Protein AF-T1A9Z8-F1 (afdb_monomer)

InterPro domains:
  IPR001633 EAL domain [PF005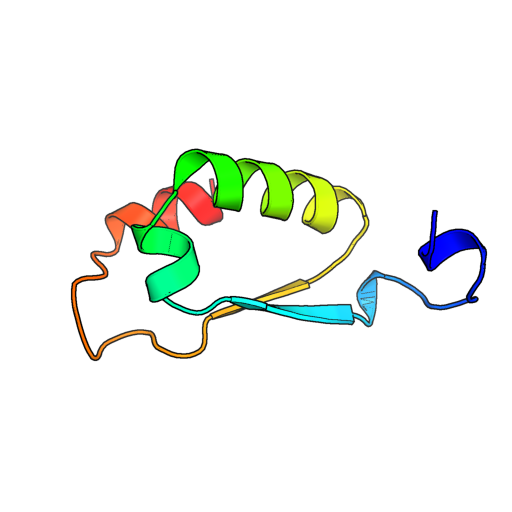63] (8-61)
  IPR001633 EAL domain [PS50883] (1-63)
  IPR035919 EAL domain superfamily [G3DSA:3.20.20.450] (1-62)
  IPR035919 EAL domain superfamily [SSF141868] (3-61)

Solvent-accessible surface area (backbone atoms only — not comparable to full-atom values): 3975 Å² total; per-residue (Å²): 106,75,65,76,79,39,101,54,67,40,68,78,40,72,46,79,45,51,60,68,62,37,75,76,39,50,70,61,44,46,53,54,50,53,60,41,41,77,61,44,35,40,77,47,65,78,65,87,80,84,62,97,77,53,71,70,63,54,53,66,70,76,102

Nearest PDB structures (foldseek):
  5xgb-assembly1_A-2  TM=8.967E-01  e=1.703E-03  Pseudomonas aeruginosa PAO1
  5xgd-assembly1_A  TM=8.962E-01  e=2.239E-03  Pseudomonas aeruginosa PAO1
  5xge-assembly1_A  TM=8.955E-01  e=2.091E-03  Pseudomonas aeruginosa PAO1
  5m1t-assembly1_A  TM=8.533E-01  e=1.591E-03  Pseudomonas aeruginosa PAO1
  8pps-assembly1_B  TM=9.133E-01  e=3.867E-03  Pseudomonas aeruginosa PAO1

Organism: NCBI:txid410659

Radius of gyration: 12.95 Å; Cα contacts (8 Å, |Δi|>4): 48; chains: 1; bounding box: 37×23×23 Å

Mean predicted aligned error: 9.05 Å

pLDDT: mean 74.12, std 14.2, range [48.72, 90.94]

Structure (mmCIF, N/CA/C/O backbone):
data_AF-T1A9Z8-F1
#
_entry.id   AF-T1A9Z8-F1
#
loop_
_atom_site.group_PDB
_atom_site.id
_atom_site.type_symbol
_atom_site.label_atom_id
_atom_site.label_alt_id
_atom_site.label_comp_id
_atom_site.label_asym_id
_atom_site.label_entity_id
_atom_site.label_seq_id
_atom_site.pdbx_PDB_ins_code
_atom_site.Cartn_x
_atom_site.Cartn_y
_atom_site.Cartn_z
_atom_site.occupancy
_atom_site.B_iso_or_equiv
_atom_site.auth_seq_id
_atom_site.auth_comp_id
_atom_site.auth_asym_id
_atom_site.auth_atom_id
_atom_site.pdbx_PDB_model_num
ATOM 1 N N . ASN A 1 1 ? -16.598 9.952 -2.185 1.00 55.69 1 ASN A N 1
ATOM 2 C CA . ASN A 1 1 ? -15.478 8.977 -2.262 1.00 55.69 1 ASN A CA 1
ATOM 3 C C . ASN A 1 1 ? -16.088 7.575 -2.190 1.00 55.69 1 ASN A C 1
ATOM 5 O O . ASN A 1 1 ? -17.053 7.446 -1.455 1.00 55.69 1 ASN A O 1
ATOM 9 N N . VAL A 1 2 ? -15.630 6.539 -2.917 1.00 64.62 2 VAL A N 1
ATOM 10 C CA . VAL A 1 2 ? -16.352 5.234 -2.912 1.00 64.62 2 VAL A CA 1
ATOM 11 C C . VAL A 1 2 ? -16.448 4.638 -1.499 1.00 64.62 2 VAL A C 1
ATOM 13 O O . VAL A 1 2 ? -17.490 4.129 -1.113 1.00 64.62 2 VAL A O 1
ATOM 16 N N . PHE A 1 3 ? -15.416 4.847 -0.678 1.00 60.00 3 PHE A N 1
ATOM 17 C CA . PHE A 1 3 ? -15.374 4.451 0.735 1.00 60.00 3 PHE A CA 1
ATOM 18 C C . PHE A 1 3 ? -16.367 5.192 1.646 1.00 60.00 3 PHE A C 1
ATOM 20 O O . PHE A 1 3 ? -16.568 4.776 2.773 1.00 60.00 3 PHE A O 1
ATOM 27 N N . GLU A 1 4 ? -16.956 6.302 1.197 1.00 59.69 4 GLU A N 1
ATOM 28 C CA . GLU A 1 4 ? -18.014 7.007 1.942 1.00 59.69 4 GLU A CA 1
ATOM 29 C C . GLU A 1 4 ? -19.404 6.511 1.532 1.00 59.69 4 GLU A C 1
ATOM 31 O O . GLU A 1 4 ? -20.357 6.646 2.289 1.00 59.69 4 GLU A O 1
ATOM 36 N N . SER A 1 5 ? -19.526 5.944 0.326 1.00 64.75 5 SER A N 1
ATOM 37 C CA . SER A 1 5 ? -20.779 5.374 -0.184 1.00 64.75 5 SER A CA 1
ATOM 38 C C . SER A 1 5 ? -20.989 3.910 0.202 1.00 64.75 5 SER A C 1
ATOM 40 O O . SER A 1 5 ? -22.107 3.415 0.104 1.00 64.75 5 SER A O 1
ATOM 42 N N . VAL A 1 6 ? -19.933 3.215 0.632 1.00 66.38 6 VAL A N 1
ATOM 43 C CA . VAL A 1 6 ? -20.004 1.859 1.183 1.00 66.38 6 VAL A CA 1
ATOM 44 C C . VAL A 1 6 ? -19.335 1.853 2.552 1.00 66.38 6 VAL A C 1
ATOM 46 O O . VAL A 1 6 ? -18.193 2.288 2.664 1.00 66.38 6 VAL A O 1
ATOM 49 N N . ASP A 1 7 ? -20.043 1.376 3.579 1.00 75.81 7 ASP A N 1
ATOM 50 C CA . ASP A 1 7 ? -19.585 1.299 4.978 1.00 75.81 7 ASP A CA 1
ATOM 51 C C . ASP A 1 7 ? -18.498 0.218 5.152 1.00 75.81 7 ASP A C 1
ATOM 53 O O . ASP A 1 7 ? -18.678 -0.827 5.776 1.00 75.81 7 ASP A O 1
ATOM 57 N N . ILE A 1 8 ? -17.366 0.419 4.481 1.00 80.62 8 ILE A N 1
ATOM 58 C CA . ILE A 1 8 ? -16.231 -0.497 4.463 1.00 80.62 8 ILE A CA 1
ATOM 59 C C . ILE A 1 8 ? -15.080 0.190 5.176 1.00 80.62 8 ILE A C 1
ATOM 61 O O . ILE A 1 8 ? -14.533 1.175 4.682 1.00 80.62 8 ILE A O 1
ATOM 65 N N . ASN A 1 9 ? -14.663 -0.383 6.307 1.00 85.44 9 ASN A N 1
ATOM 66 C CA . ASN A 1 9 ? -13.447 0.039 6.991 1.00 85.44 9 ASN A CA 1
ATOM 67 C C . ASN A 1 9 ? -12.233 -0.167 6.052 1.00 85.44 9 ASN A C 1
ATOM 69 O O . ASN A 1 9 ? -11.905 -1.319 5.739 1.00 85.44 9 ASN A O 1
ATOM 73 N N . PRO A 1 10 ? -11.532 0.905 5.635 1.00 85.81 10 PRO A N 1
ATOM 74 C CA . PRO A 1 10 ? -10.381 0.807 4.741 1.00 85.81 10 PRO A CA 1
ATOM 75 C C . PRO A 1 10 ? -9.229 -0.050 5.289 1.00 85.81 10 PRO A C 1
ATOM 77 O O . PRO A 1 10 ? -8.476 -0.623 4.509 1.00 85.81 10 PRO A O 1
ATOM 80 N N . GLU A 1 11 ? -9.110 -0.205 6.611 1.00 87.94 11 GLU A N 1
ATOM 81 C CA . GLU A 1 11 ? -8.097 -1.054 7.262 1.00 87.94 11 GLU A CA 1
ATOM 82 C C . GLU A 1 11 ? -8.287 -2.555 7.004 1.00 87.94 11 GLU A C 1
ATOM 84 O O . GLU A 1 11 ? -7.381 -3.368 7.244 1.00 87.94 11 GLU A O 1
ATOM 89 N N . ARG A 1 12 ? -9.477 -2.929 6.519 1.00 89.69 12 ARG A N 1
ATOM 90 C CA . ARG A 1 12 ? -9.819 -4.286 6.083 1.00 89.69 12 ARG A CA 1
ATOM 91 C C . ARG A 1 12 ? -9.537 -4.514 4.598 1.00 89.69 12 ARG A C 1
ATOM 93 O O . ARG A 1 12 ? -9.718 -5.631 4.124 1.00 89.69 12 ARG A O 1
ATOM 100 N N . ILE A 1 13 ? -9.100 -3.486 3.871 1.00 89.38 13 ILE A N 1
ATOM 101 C CA . ILE A 1 13 ? -8.793 -3.564 2.445 1.00 89.38 13 ILE A CA 1
ATOM 102 C C . ILE A 1 13 ? -7.293 -3.788 2.279 1.00 89.38 13 ILE A C 1
ATOM 104 O O . ILE A 1 13 ? -6.475 -3.007 2.767 1.00 89.38 13 ILE A O 1
ATOM 108 N N . THR A 1 14 ? -6.946 -4.850 1.556 1.00 90.94 14 THR A N 1
ATOM 109 C CA . THR A 1 14 ? -5.586 -5.086 1.068 1.00 90.94 14 THR A CA 1
ATOM 110 C C . THR A 1 14 ? -5.617 -5.029 -0.448 1.00 90.94 14 THR A C 1
ATOM 112 O O . THR A 1 14 ? -6.413 -5.725 -1.071 1.00 90.94 14 THR A O 1
ATOM 115 N N . LEU A 1 15 ? -4.788 -4.166 -1.028 1.00 88.94 15 LEU A N 1
ATOM 116 C CA . LEU A 1 15 ? -4.613 -4.065 -2.470 1.00 88.94 15 LEU A CA 1
ATOM 117 C C . LEU A 1 15 ? -3.319 -4.758 -2.873 1.00 88.94 15 LEU A C 1
ATOM 119 O O . LEU A 1 15 ? -2.273 -4.546 -2.262 1.00 88.94 15 LEU A O 1
ATOM 123 N N . GLU A 1 16 ? -3.394 -5.558 -3.919 1.00 88.19 16 GLU A N 1
ATOM 124 C CA . GLU A 1 16 ? -2.240 -6.234 -4.486 1.00 88.19 16 GLU A CA 1
ATOM 125 C C . GLU A 1 16 ? -1.625 -5.386 -5.596 1.00 88.19 16 GLU A C 1
ATOM 127 O O . GLU A 1 16 ?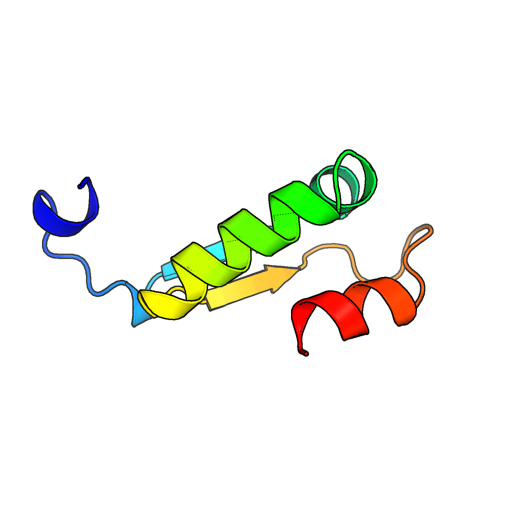 -2.335 -4.800 -6.418 1.00 88.19 16 GLU A O 1
ATOM 132 N N . ILE A 1 17 ? -0.300 -5.272 -5.580 1.00 84.12 17 ILE A N 1
ATOM 133 C CA . ILE A 1 17 ? 0.467 -4.530 -6.576 1.00 84.12 17 ILE A CA 1
ATOM 134 C C . ILE A 1 17 ? 1.396 -5.507 -7.283 1.00 84.12 17 ILE A C 1
ATOM 136 O O . ILE A 1 17 ? 2.181 -6.202 -6.639 1.00 84.12 17 ILE A O 1
ATOM 140 N N . THR A 1 18 ? 1.336 -5.518 -8.610 1.00 82.81 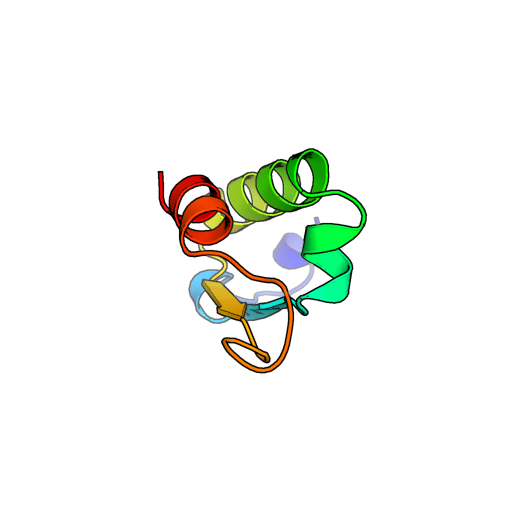18 THR A N 1
ATOM 141 C CA . THR A 1 18 ? 2.225 -6.337 -9.437 1.00 82.81 18 THR A CA 1
ATOM 142 C C . THR A 1 18 ? 3.523 -5.597 -9.749 1.00 82.81 18 THR A C 1
ATOM 144 O O . THR A 1 18 ? 3.583 -4.360 -9.754 1.00 82.81 18 THR A O 1
ATOM 147 N N . GLU A 1 19 ? 4.580 -6.344 -10.062 1.00 77.31 19 GLU A N 1
ATOM 148 C CA . GLU A 1 19 ? 5.884 -5.768 -10.398 1.00 77.31 19 GLU A CA 1
ATOM 149 C C . GLU A 1 19 ? 5.813 -4.851 -11.634 1.00 77.31 19 GLU A C 1
ATOM 151 O O . GLU A 1 19 ? 6.383 -3.755 -11.642 1.00 77.31 19 GLU A O 1
ATOM 156 N N . SER A 1 20 ? 5.045 -5.234 -12.658 1.00 79.25 20 SER A N 1
ATOM 157 C CA . SER A 1 20 ? 4.892 -4.437 -13.882 1.00 79.25 20 SER A CA 1
ATOM 158 C C . SER A 1 20 ? 4.261 -3.061 -13.625 1.00 79.25 20 SER A C 1
ATOM 160 O O . SER A 1 20 ? 4.651 -2.079 -14.261 1.00 79.25 20 SER A O 1
ATOM 162 N N . MET A 1 21 ? 3.330 -2.955 -12.664 1.00 77.38 21 MET A N 1
ATOM 163 C CA . MET A 1 21 ? 2.721 -1.674 -12.271 1.00 77.38 21 MET A CA 1
ATOM 164 C C . MET A 1 21 ? 3.725 -0.733 -11.602 1.00 77.38 21 MET A C 1
ATOM 166 O O . MET A 1 21 ? 3.640 0.490 -11.743 1.00 77.38 21 MET A O 1
ATOM 170 N N . VAL A 1 22 ? 4.681 -1.297 -10.864 1.00 77.12 22 VAL A N 1
ATOM 171 C CA . VAL A 1 22 ? 5.750 -0.529 -10.233 1.00 77.12 22 VAL A CA 1
ATOM 172 C C . VAL A 1 22 ? 6.744 -0.086 -11.302 1.00 77.12 22 VAL A C 1
ATOM 174 O O . VAL A 1 22 ? 6.957 1.114 -11.454 1.00 77.12 22 VAL A O 1
ATOM 177 N N . LEU A 1 23 ? 7.290 -1.014 -12.093 1.00 74.31 23 LEU A N 1
ATOM 178 C CA . LEU A 1 23 ? 8.334 -0.728 -13.086 1.00 74.31 23 LEU A CA 1
ATOM 179 C C . LEU A 1 23 ? 7.896 0.258 -14.179 1.00 74.31 23 LEU A C 1
ATOM 181 O O . LEU A 1 23 ? 8.716 1.059 -14.626 1.00 74.31 23 LEU A O 1
ATOM 185 N N . GLY A 1 24 ? 6.618 0.254 -14.572 1.00 74.44 24 GLY A N 1
ATOM 186 C CA . GLY A 1 24 ? 6.095 1.189 -15.570 1.00 74.44 24 GLY A CA 1
ATOM 187 C C . GLY A 1 24 ? 6.070 2.653 -15.110 1.00 74.44 24 GLY A C 1
ATOM 188 O O . GLY A 1 24 ? 6.282 3.547 -15.927 1.00 74.44 24 GLY A O 1
ATOM 189 N N . ASN A 1 25 ? 5.821 2.923 -13.818 1.00 79.50 25 ASN A N 1
ATOM 190 C CA . ASN A 1 25 ? 5.763 4.291 -13.282 1.00 79.50 25 ASN A CA 1
ATOM 191 C C . ASN A 1 25 ? 5.942 4.344 -11.748 1.00 79.50 25 ASN A C 1
ATOM 193 O O . ASN A 1 25 ? 5.026 4.691 -10.998 1.00 79.50 25 ASN A O 1
ATOM 197 N N . ILE A 1 26 ? 7.157 4.034 -11.277 1.00 79.75 26 ILE A N 1
ATOM 198 C CA . ILE A 1 26 ? 7.513 3.948 -9.846 1.00 79.75 26 ILE A CA 1
ATOM 199 C C . ILE A 1 26 ? 7.016 5.156 -9.037 1.00 79.75 26 ILE A C 1
ATOM 201 O O . ILE A 1 26 ? 6.457 4.992 -7.955 1.00 79.75 26 ILE A O 1
ATOM 205 N N . SER A 1 27 ? 7.226 6.381 -9.533 1.00 81.00 27 SER A N 1
ATOM 206 C CA . SER A 1 27 ? 6.958 7.590 -8.744 1.00 81.00 27 SER A CA 1
ATOM 207 C C . SER A 1 27 ? 5.462 7.835 -8.558 1.00 81.00 27 SER A C 1
ATOM 209 O O . SER A 1 27 ? 5.020 8.186 -7.461 1.00 81.00 27 SER A O 1
ATOM 211 N N . GLU A 1 28 ? 4.670 7.623 -9.608 1.00 85.50 28 GLU A N 1
ATOM 212 C CA . GLU A 1 28 ? 3.221 7.788 -9.540 1.00 85.50 28 GLU A CA 1
ATOM 213 C C . GLU A 1 28 ? 2.569 6.680 -8.708 1.00 85.50 28 GLU A C 1
ATOM 215 O O . GLU A 1 28 ? 1.705 6.966 -7.873 1.00 85.50 28 GLU A O 1
ATOM 220 N N . THR A 1 29 ? 3.036 5.440 -8.870 1.00 84.38 29 THR A N 1
ATOM 221 C CA . THR A 1 29 ? 2.580 4.290 -8.083 1.00 84.38 29 THR A CA 1
ATOM 222 C C . THR A 1 29 ? 2.837 4.518 -6.593 1.00 84.38 29 THR A C 1
ATOM 224 O O . THR A 1 29 ? 1.906 4.413 -5.794 1.00 84.38 29 THR A O 1
ATOM 227 N N . ILE A 1 30 ? 4.040 4.967 -6.209 1.00 83.62 30 ILE A N 1
ATOM 228 C CA . ILE A 1 30 ? 4.359 5.309 -4.812 1.00 83.62 30 ILE A CA 1
ATOM 229 C C . ILE A 1 30 ? 3.442 6.420 -4.283 1.00 83.62 30 ILE A C 1
ATOM 231 O O . ILE A 1 30 ? 2.885 6.278 -3.193 1.00 83.62 30 ILE A O 1
ATOM 235 N N . LYS A 1 31 ? 3.232 7.509 -5.039 1.00 88.75 31 LYS A N 1
ATOM 236 C CA . LYS A 1 31 ? 2.354 8.615 -4.609 1.00 88.75 31 LYS A CA 1
ATOM 237 C C . LYS A 1 31 ? 0.924 8.140 -4.337 1.00 88.75 31 LYS A C 1
ATOM 239 O O . LYS A 1 31 ? 0.340 8.500 -3.313 1.00 88.75 31 LYS A O 1
ATOM 244 N N . LYS A 1 32 ? 0.367 7.315 -5.228 1.00 88.50 32 LYS A N 1
ATOM 245 C CA . LYS A 1 32 ? -0.978 6.739 -5.072 1.00 88.50 32 LYS A CA 1
ATOM 246 C C . LYS A 1 32 ? -1.045 5.806 -3.861 1.00 88.50 32 LYS A C 1
ATOM 248 O O . LYS A 1 32 ? -1.952 5.940 -3.040 1.00 88.50 32 LYS A O 1
ATOM 253 N N . MET A 1 33 ? -0.058 4.926 -3.697 1.00 88.00 33 MET A N 1
ATOM 254 C CA . MET A 1 33 ? 0.021 4.015 -2.551 1.00 88.00 33 MET A CA 1
ATOM 255 C C . MET A 1 33 ? 0.130 4.767 -1.222 1.00 88.00 33 MET A C 1
ATOM 257 O O . MET A 1 33 ? -0.561 4.420 -0.270 1.00 88.00 33 MET A O 1
ATOM 261 N N . GLN A 1 34 ? 0.929 5.835 -1.150 1.00 87.75 34 GLN A N 1
ATOM 262 C CA . GLN A 1 34 ? 1.036 6.672 0.050 1.00 87.75 34 GLN A CA 1
ATOM 263 C C . GLN A 1 34 ? -0.296 7.351 0.402 1.00 87.75 34 GLN A C 1
ATOM 265 O O . GLN A 1 34 ? -0.679 7.380 1.572 1.00 87.75 34 GLN A O 1
ATOM 270 N N . ALA A 1 35 ? -1.031 7.866 -0.589 1.00 89.44 35 ALA A N 1
ATOM 271 C CA . ALA A 1 35 ? -2.342 8.478 -0.364 1.00 89.44 35 ALA A CA 1
ATOM 272 C C . ALA A 1 35 ? -3.379 7.475 0.176 1.00 89.44 35 ALA A C 1
ATOM 274 O O . ALA A 1 35 ? -4.194 7.821 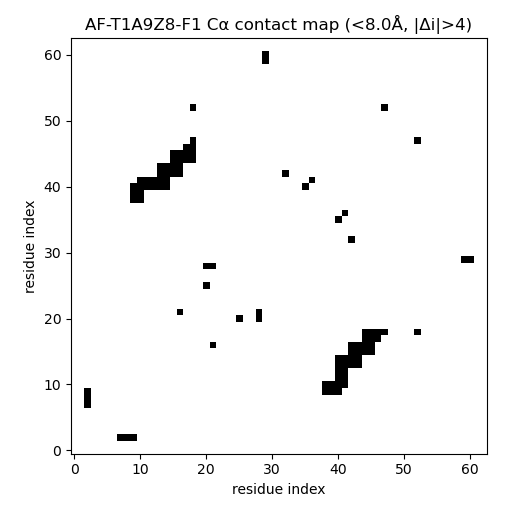1.031 1.00 89.44 35 ALA A O 1
ATOM 275 N N . LEU A 1 36 ? -3.326 6.228 -0.293 1.00 88.88 36 LEU A N 1
ATOM 276 C CA . LEU A 1 36 ? -4.207 5.147 0.147 1.00 88.88 36 LEU A CA 1
ATOM 277 C C . LEU A 1 36 ? -3.784 4.572 1.510 1.00 88.88 36 LEU A C 1
ATOM 279 O O . LEU A 1 36 ? -4.643 4.340 2.357 1.00 88.88 36 LEU A O 1
ATOM 283 N N . LYS A 1 37 ? -2.477 4.452 1.786 1.00 86.88 37 LYS A N 1
ATOM 284 C CA . LYS A 1 37 ? -1.951 4.092 3.117 1.00 86.88 37 LYS A CA 1
ATOM 285 C C . LYS A 1 37 ? -2.423 5.064 4.196 1.00 86.88 37 LYS A C 1
ATOM 287 O O . LYS A 1 37 ? -2.824 4.628 5.267 1.00 86.88 37 LYS A O 1
ATOM 292 N N . LYS A 1 38 ? -2.442 6.373 3.909 1.00 89.44 38 LYS A N 1
ATOM 293 C CA . LYS A 1 38 ? -2.975 7.397 4.833 1.00 89.44 38 LYS A CA 1
ATOM 294 C C . LYS A 1 38 ? -4.452 7.194 5.182 1.00 89.44 38 LYS A C 1
ATOM 296 O O . LYS A 1 38 ? -4.907 7.723 6.188 1.00 89.44 38 LYS A O 1
ATOM 301 N N . LYS A 1 39 ? -5.195 6.449 4.360 1.00 89.06 39 LYS A N 1
ATOM 302 C CA . LYS A 1 39 ? -6.590 6.073 4.614 1.00 89.06 39 LYS A CA 1
ATOM 303 C C . LYS A 1 39 ? -6.724 4.758 5.391 1.00 89.06 39 LYS A C 1
ATOM 3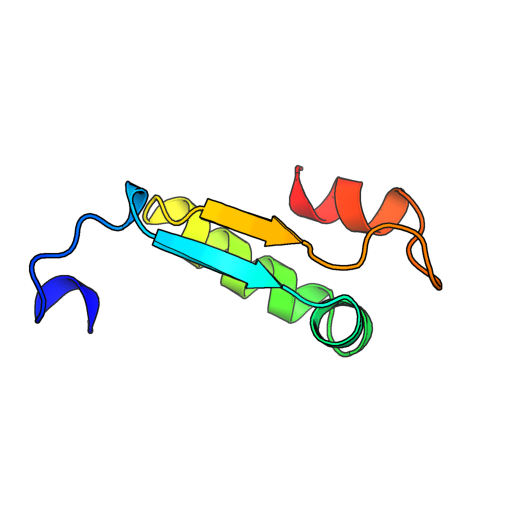05 O O . LYS A 1 39 ? -7.848 4.374 5.663 1.00 89.06 39 LYS A O 1
ATOM 310 N N . GLY A 1 40 ? -5.626 4.073 5.726 1.00 87.94 40 GLY A N 1
ATOM 311 C CA . GLY A 1 40 ? -5.622 2.776 6.416 1.00 87.94 40 GLY A CA 1
ATOM 312 C C . GLY A 1 40 ? -5.512 1.560 5.489 1.00 87.94 40 GLY A C 1
ATOM 313 O O . GLY A 1 40 ? -5.390 0.438 5.972 1.00 87.94 40 GLY A O 1
ATOM 314 N N . ILE A 1 41 ? -5.504 1.761 4.166 1.00 90.69 41 ILE A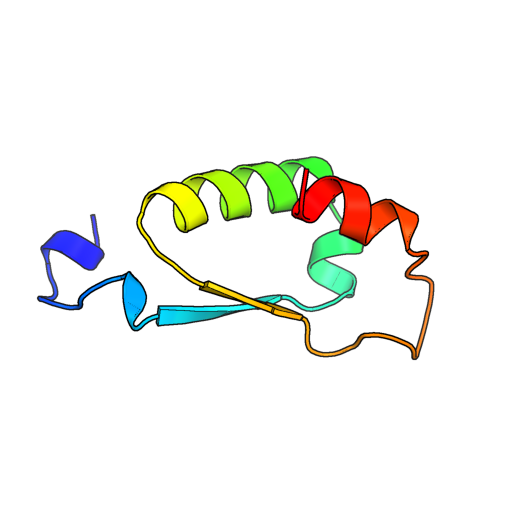 N 1
ATOM 315 C CA . ILE A 1 41 ? -5.450 0.667 3.186 1.00 90.69 41 ILE A CA 1
ATOM 316 C C . ILE A 1 41 ? -4.074 -0.003 3.214 1.00 90.69 41 ILE A C 1
ATOM 318 O O . ILE A 1 41 ? -3.032 0.662 3.193 1.00 90.69 41 ILE A O 1
ATOM 322 N N . LYS A 1 42 ? -4.080 -1.336 3.231 1.00 89.81 42 LYS A N 1
ATOM 323 C CA . LYS A 1 42 ? -2.880 -2.175 3.225 1.00 89.81 42 LYS A CA 1
ATOM 324 C C . LYS A 1 42 ? -2.510 -2.561 1.798 1.00 89.81 42 LYS A C 1
ATOM 326 O O . LYS A 1 42 ? -3.353 -2.568 0.905 1.00 89.81 42 LYS A O 1
ATOM 331 N N . PHE A 1 43 ? -1.242 -2.897 1.595 1.00 87.31 43 PHE A N 1
ATOM 332 C CA . PHE A 1 43 ? -0.728 -3.324 0.300 1.00 87.31 43 PHE A CA 1
ATOM 333 C C . PHE A 1 43 ? 0.050 -4.629 0.434 1.00 87.31 43 PHE A C 1
ATOM 335 O O . PHE A 1 43 ? 0.837 -4.768 1.371 1.00 87.31 43 PHE A O 1
ATOM 342 N N . ALA A 1 44 ? -0.156 -5.535 -0.516 1.00 85.12 44 ALA A N 1
ATOM 343 C CA . ALA A 1 44 ? 0.644 -6.736 -0.736 1.00 85.12 44 ALA A CA 1
ATOM 344 C C . ALA A 1 44 ? 1.336 -6.636 -2.106 1.00 85.12 44 ALA A C 1
ATOM 346 O O . ALA A 1 44 ? 0.856 -5.926 -2.991 1.00 85.12 44 ALA A O 1
ATOM 347 N N . MET A 1 45 ? 2.481 -7.298 -2.266 1.00 77.50 45 MET A N 1
ATOM 348 C CA . MET A 1 45 ? 3.221 -7.339 -3.529 1.00 77.50 45 MET A CA 1
ATOM 349 C C . MET A 1 45 ? 3.427 -8.802 -3.917 1.00 77.50 45 MET A C 1
ATOM 351 O O . MET A 1 45 ? 4.063 -9.528 -3.156 1.00 77.50 45 MET A O 1
ATOM 355 N N . ASP A 1 46 ? 2.848 -9.203 -5.049 1.00 64.75 46 ASP A N 1
ATOM 356 C CA . ASP A 1 46 ? 2.620 -10.608 -5.437 1.00 64.75 46 ASP A CA 1
ATOM 357 C C . ASP A 1 46 ? 3.906 -11.308 -5.941 1.00 64.75 46 ASP A C 1
ATOM 359 O O . ASP A 1 46 ? 4.269 -12.386 -5.482 1.00 64.75 46 ASP A O 1
ATOM 363 N N . ASP A 1 47 ? 4.705 -10.637 -6.782 1.00 61.00 47 ASP A N 1
ATOM 364 C CA . ASP A 1 47 ? 5.838 -11.247 -7.511 1.00 61.00 47 ASP A CA 1
ATOM 365 C C . ASP A 1 47 ? 7.238 -10.920 -6.943 1.00 61.00 47 ASP A C 1
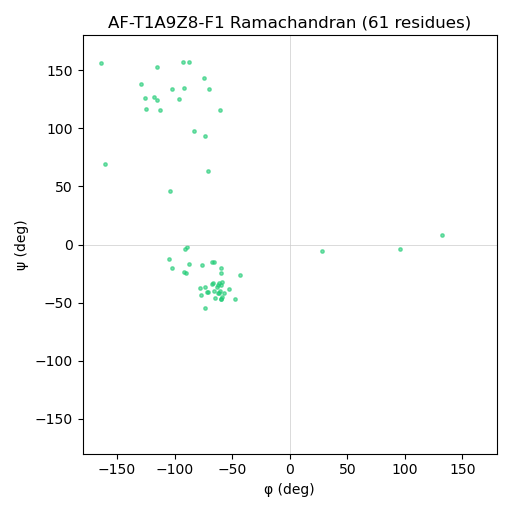ATOM 367 O O . ASP A 1 47 ? 8.166 -10.560 -7.674 1.00 61.00 47 ASP A O 1
ATOM 371 N N . PHE A 1 48 ? 7.461 -11.004 -5.629 1.00 54.53 48 PHE A N 1
ATOM 372 C CA . PHE A 1 48 ? 8.802 -10.711 -5.098 1.00 54.53 48 PHE A CA 1
ATOM 373 C C . PHE A 1 48 ? 9.814 -11.838 -5.409 1.00 54.53 48 PHE A C 1
ATOM 375 O O . PHE A 1 48 ? 9.962 -12.772 -4.623 1.00 54.53 48 PHE A O 1
ATOM 382 N N . GLY A 1 49 ? 10.561 -11.727 -6.521 1.00 52.66 49 GLY A N 1
ATOM 383 C CA . GLY A 1 49 ? 11.797 -12.499 -6.747 1.00 52.66 49 GLY A CA 1
ATOM 384 C C . GLY A 1 49 ? 11.994 -13.206 -8.097 1.00 52.66 49 GLY A C 1
ATOM 385 O O . GLY A 1 49 ? 12.957 -13.961 -8.213 1.00 52.66 49 GLY A O 1
ATOM 386 N N . THR A 1 50 ? 11.153 -12.991 -9.114 1.00 53.59 50 THR A N 1
ATOM 387 C CA . THR A 1 50 ? 11.252 -13.700 -10.415 1.00 53.59 50 THR A CA 1
ATOM 388 C C . THR A 1 50 ? 11.813 -12.855 -11.570 1.00 53.59 50 THR A C 1
ATOM 390 O O . THR A 1 50 ? 12.234 -13.411 -12.584 1.00 53.59 50 THR A O 1
ATOM 393 N N . GLY A 1 51 ? 11.931 -11.534 -11.409 1.00 54.69 51 GLY A N 1
ATOM 394 C CA . GLY A 1 51 ? 12.575 -10.618 -12.356 1.00 54.69 51 GLY A CA 1
ATOM 395 C C . GLY A 1 51 ? 12.893 -9.274 -11.694 1.00 54.69 51 GLY A C 1
ATOM 396 O O . GLY A 1 51 ? 12.337 -8.989 -10.650 1.00 54.69 51 GLY A O 1
ATOM 397 N N . HIS A 1 52 ? 13.878 -8.539 -12.237 1.00 52.38 52 HIS A N 1
ATOM 398 C CA . HIS A 1 52 ? 14.319 -7.128 -12.063 1.00 52.38 52 HIS A CA 1
ATOM 399 C C . HIS A 1 52 ? 14.126 -6.287 -10.767 1.00 52.38 52 HIS A C 1
ATOM 401 O O . HIS A 1 52 ? 14.686 -5.187 -10.688 1.00 52.38 52 HIS A O 1
ATOM 407 N N . SER A 1 53 ? 13.442 -6.739 -9.723 1.00 50.72 53 SER A N 1
ATOM 408 C CA . SER A 1 53 ? 13.183 -5.968 -8.508 1.00 50.72 53 SER A CA 1
ATOM 409 C C . SER A 1 53 ? 14.348 -6.013 -7.520 1.00 50.72 53 SER A C 1
ATOM 411 O O . SER A 1 53 ? 14.499 -6.924 -6.710 1.00 50.72 53 SER A O 1
ATOM 413 N N . SER A 1 54 ? 15.187 -4.977 -7.550 1.00 54.53 54 SER A N 1
ATOM 414 C CA . SER A 1 54 ? 16.195 -4.748 -6.510 1.00 54.53 54 SER A CA 1
ATOM 415 C C . SER A 1 54 ? 15.533 -4.214 -5.233 1.00 54.53 54 SER A C 1
ATOM 417 O O . SER A 1 54 ? 14.646 -3.360 -5.302 1.00 54.53 54 SER A O 1
ATOM 419 N N . LEU A 1 55 ? 16.036 -4.623 -4.061 1.00 54.47 55 LEU A N 1
ATOM 420 C CA . LEU 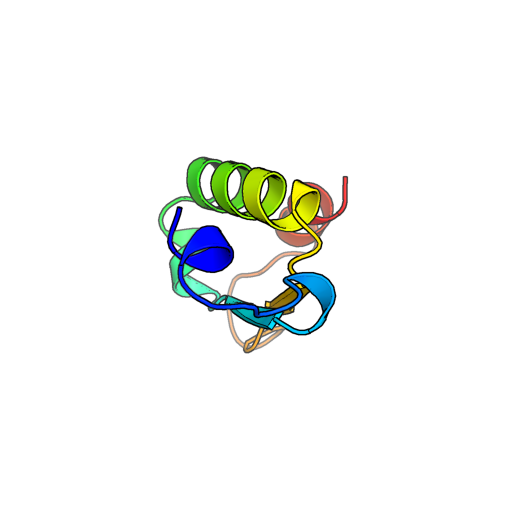A 1 55 ? 15.663 -4.141 -2.713 1.00 54.47 55 LEU A CA 1
ATOM 421 C C . LEU A 1 55 ? 15.506 -2.598 -2.620 1.00 54.47 55 LEU A C 1
ATOM 423 O O . LEU A 1 55 ? 14.743 -2.068 -1.811 1.00 54.47 55 LEU A O 1
ATOM 427 N N . SER A 1 56 ? 16.200 -1.875 -3.500 1.00 54.81 56 SER A N 1
ATOM 428 C CA . SER A 1 56 ? 16.135 -0.432 -3.747 1.00 54.81 56 SER A CA 1
ATOM 429 C C . SER A 1 56 ? 14.726 0.121 -4.020 1.00 54.81 56 SER A C 1
ATOM 431 O O . SER A 1 56 ? 14.415 1.219 -3.555 1.00 54.81 56 SER A O 1
ATOM 433 N N . SER A 1 57 ? 13.871 -0.600 -4.754 1.00 56.59 57 SER A N 1
ATOM 434 C CA . SER A 1 57 ? 12.491 -0.168 -5.045 1.00 56.59 57 SER A CA 1
ATOM 435 C C . SER A 1 57 ? 11.590 -0.311 -3.817 1.00 56.59 57 SER A C 1
ATOM 437 O O . SER A 1 57 ? 10.782 0.573 -3.537 1.00 56.59 57 SER A O 1
ATOM 439 N N . LEU A 1 58 ? 11.802 -1.364 -3.020 1.00 57.25 58 LEU A N 1
ATOM 440 C CA . LEU A 1 58 ? 11.082 -1.600 -1.768 1.00 57.25 58 LEU A CA 1
ATOM 441 C C . LEU A 1 58 ? 11.407 -0.531 -0.716 1.00 57.25 58 LEU A C 1
ATOM 443 O O . LEU A 1 58 ? 10.509 -0.019 -0.052 1.00 57.25 58 LEU A O 1
ATOM 447 N N . LYS A 1 59 ? 12.677 -0.112 -0.630 1.00 59.19 59 LYS A N 1
ATOM 448 C CA . LYS A 1 59 ? 13.111 0.943 0.298 1.00 59.19 59 LYS A CA 1
ATOM 449 C C . LYS A 1 59 ? 12.373 2.268 0.058 1.00 59.19 59 LYS A C 1
ATOM 451 O O . LYS A 1 59 ? 12.079 2.977 1.009 1.00 59.19 59 LYS A O 1
ATOM 456 N N . LYS A 1 60 ? 12.001 2.573 -1.191 1.00 60.16 60 LYS A N 1
ATOM 457 C CA . LYS A 1 60 ? 11.190 3.758 -1.535 1.00 60.16 60 LYS A CA 1
ATOM 458 C C . LYS A 1 60 ? 9.697 3.613 -1.194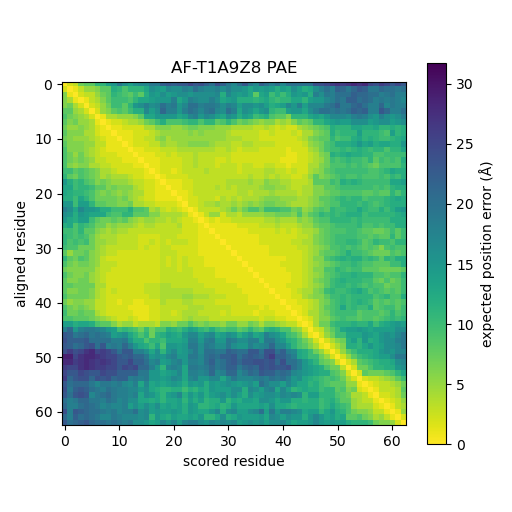 1.00 60.16 60 LYS A C 1
ATOM 460 O O . LYS A 1 60 ? 9.001 4.619 -1.149 1.00 60.16 60 LYS A O 1
ATOM 465 N N . LEU A 1 61 ? 9.204 2.389 -0.987 1.00 58.81 61 LEU A N 1
ATOM 466 C CA . LEU A 1 61 ? 7.808 2.089 -0.626 1.00 58.81 61 LEU A CA 1
ATOM 467 C C . LEU A 1 61 ? 7.574 2.061 0.895 1.00 58.81 61 LEU A C 1
ATOM 469 O O . LEU A 1 61 ? 6.435 2.216 1.359 1.00 58.81 61 LEU A O 1
ATOM 473 N N . THR A 1 62 ? 8.636 1.806 1.661 1.00 51.28 62 THR A N 1
ATOM 474 C CA . THR A 1 62 ? 8.612 1.707 3.128 1.00 51.28 62 THR A CA 1
ATOM 475 C C . THR A 1 62 ? 9.149 2.945 3.842 1.00 51.28 62 THR A C 1
ATOM 477 O O . THR A 1 62 ? 8.861 3.098 5.026 1.00 51.28 62 THR A O 1
ATOM 480 N N . SER A 1 63 ? 9.944 3.782 3.165 1.00 48.72 63 SER A N 1
ATOM 481 C CA . SER A 1 63 ? 10.398 5.082 3.681 1.00 48.72 63 SER A CA 1
ATOM 482 C C . SER A 1 63 ? 9.369 6.194 3.496 1.00 48.72 63 SER A C 1
ATOM 484 O O . SER A 1 63 ? 8.521 6.098 2.578 1.00 48.72 63 SER A O 1
#

Secondary structure (DSSP, 8-state):
-HHHHS---GGG-EEEE-HHHHHH-HHHHHHHHHHHHTTT-EEEES-TTSSS--HHHHHHHH-

Sequence (63 aa):
NVFESVDINPERITLEITESMVLGNISETIKKMQALKKKGIKFAMDDFGTGHSSLSSLKKLTS

Foldseek 3Di:
DVCVVDVDQQLPAEAEDEPCNCVVPVVVVLVVLVVSVVSNHHYDYDDPDDDDDDCVSVVSNVD